Protein AF-A0A8H2WGS1-F1 (afdb_monomer_lite)

InterPro domains:
  IPR029055 Nucleophile aminohydrolases, N-terminal [G3DSA:3.60.20.10] (1-99)
  IPR052373 Gamma-glutamyl amide hydrolase [PTHR43187] (1-99)

pLDDT: mean 92.05, std 5.8, range [75.25, 98.0]

Sequence (99 aa):
MCRLLIYKGTDAIELSHLLTRPCHSIINQAFDSRLRLDRRRPINGDGFGVGWYDEHELENPEEPSSTQGEPCIFNSVTPAWNNANLTRLAVKIKSPLVL

Organism: NCBI:txid456999

Foldseek 3Di:
DADDDKAAAPWWDQLCVAAPPDPCHSLVQQQQVPPDPDPPDSHNFQKDKKWAAAPVLVVCVPPDDPQRPPTDMDMDRGRPNPDPVCVVRSRVDIHNIMD

Radius of gyration: 14.87 Å; chains: 1; bounding box: 28×20×51 Å

Structure (mmCIF, N/CA/C/O backbone):
data_AF-A0A8H2WGS1-F1
#
_entry.id   AF-A0A8H2WGS1-F1
#
loop_
_atom_site.group_PDB
_atom_site.id
_atom_site.type_symbol
_atom_site.label_atom_id
_atom_site.label_alt_id
_atom_site.label_comp_id
_atom_site.label_asym_id
_atom_site.label_entity_id
_atom_site.label_seq_id
_atom_site.pdbx_PDB_ins_code
_atom_site.Cartn_x
_atom_site.Cartn_y
_atom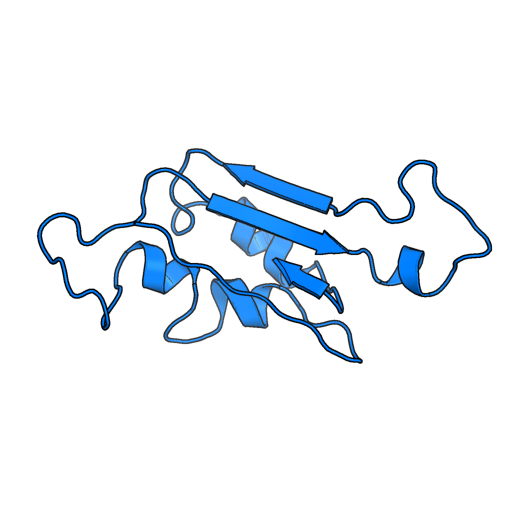_site.Cartn_z
_atom_site.occupancy
_atom_site.B_iso_or_equiv
_atom_site.auth_seq_id
_atom_site.auth_comp_id
_atom_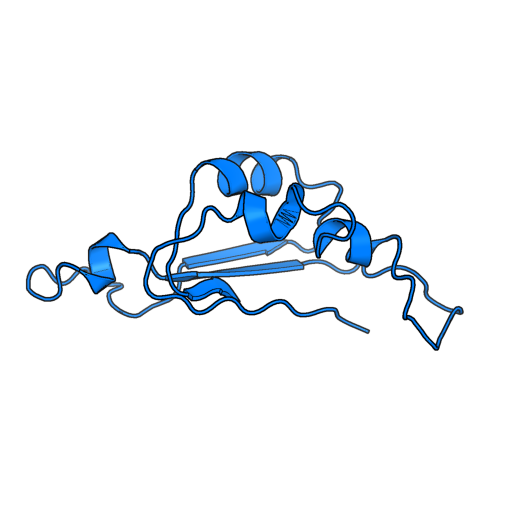site.auth_asym_id
_atom_site.auth_atom_id
_atom_site.pdbx_PDB_model_num
ATOM 1 N N . MET A 1 1 ? 1.766 9.970 -14.274 1.00 75.25 1 MET A N 1
ATOM 2 C CA . MET A 1 1 ? 0.373 9.633 -13.897 1.00 75.25 1 MET A CA 1
ATOM 3 C C . MET A 1 1 ? 0.462 8.705 -12.711 1.00 75.25 1 MET A C 1
ATOM 5 O O . MET A 1 1 ? 1.320 7.844 -12.749 1.00 75.25 1 MET A O 1
ATOM 9 N N . CYS A 1 2 ? -0.363 8.887 -11.686 1.00 85.19 2 CYS A N 1
ATOM 10 C CA . CYS A 1 2 ? -0.383 8.010 -10.514 1.00 85.19 2 CYS A CA 1
ATOM 11 C C . CYS A 1 2 ? -1.643 7.139 -10.536 1.00 85.19 2 CYS A C 1
ATOM 13 O O . CYS A 1 2 ? -2.581 7.403 -11.293 1.00 85.19 2 CYS A O 1
ATOM 15 N N . ARG A 1 3 ? -1.660 6.093 -9.713 1.00 91.44 3 ARG A N 1
ATOM 16 C CA . ARG A 1 3 ? -2.862 5.319 -9.394 1.00 91.44 3 ARG A CA 1
ATOM 17 C C . ARG A 1 3 ? -3.052 5.379 -7.887 1.00 91.44 3 ARG A C 1
ATOM 19 O O . ARG A 1 3 ? -2.066 5.375 -7.160 1.00 91.44 3 ARG A O 1
ATOM 26 N N . LEU A 1 4 ? -4.301 5.482 -7.460 1.00 93.94 4 LEU A N 1
ATOM 27 C CA . LEU A 1 4 ? -4.675 5.650 -6.062 1.00 93.94 4 LEU A CA 1
ATOM 28 C C . LEU A 1 4 ? -5.648 4.539 -5.687 1.00 93.94 4 LEU A C 1
ATOM 30 O O . LEU A 1 4 ? -6.464 4.125 -6.515 1.00 93.94 4 LEU A O 1
ATOM 34 N N . LEU A 1 5 ? -5.551 4.076 -4.448 1.00 96.25 5 LEU A N 1
ATOM 35 C CA . LEU A 1 5 ? -6.470 3.130 -3.840 1.00 96.25 5 LEU A CA 1
ATOM 36 C C . LEU A 1 5 ? -6.803 3.667 -2.454 1.00 96.25 5 LEU A C 1
ATOM 38 O O . LEU A 1 5 ? -5.905 4.036 -1.716 1.00 96.25 5 LEU A O 1
ATOM 42 N N . ILE A 1 6 ? -8.088 3.705 -2.119 1.00 97.31 6 ILE A N 1
ATOM 43 C CA . ILE A 1 6 ? -8.553 4.079 -0.786 1.00 97.31 6 ILE A CA 1
ATOM 44 C C . ILE A 1 6 ? -9.450 2.956 -0.297 1.00 97.31 6 ILE A C 1
ATOM 46 O O . ILE A 1 6 ? -10.340 2.511 -1.026 1.00 97.31 6 ILE A O 1
ATOM 50 N N . TYR A 1 7 ? -9.228 2.519 0.935 1.00 97.69 7 TYR A N 1
ATOM 51 C CA . TYR A 1 7 ? -10.132 1.628 1.643 1.00 97.69 7 TYR A CA 1
ATOM 52 C C . TYR A 1 7 ? -10.619 2.308 2.914 1.00 97.69 7 TYR A C 1
ATOM 54 O O . TYR A 1 7 ? -9.820 2.844 3.675 1.00 97.69 7 TYR A O 1
ATOM 62 N N . LYS A 1 8 ? -11.929 2.251 3.141 1.00 96.38 8 LYS A N 1
ATOM 63 C CA . LYS A 1 8 ? -12.571 2.604 4.403 1.00 96.38 8 LYS A CA 1
ATOM 64 C C . LYS A 1 8 ? -13.629 1.548 4.688 1.00 96.38 8 LYS A C 1
ATOM 66 O O . LYS A 1 8 ? -14.564 1.408 3.900 1.00 96.38 8 LYS A O 1
ATOM 71 N N . GLY A 1 9 ? -13.480 0.826 5.787 1.00 94.75 9 GLY A N 1
ATOM 72 C CA . GLY A 1 9 ? -14.406 -0.221 6.205 1.00 94.75 9 GLY A CA 1
ATOM 73 C C . GLY A 1 9 ? -14.714 -0.154 7.693 1.00 94.75 9 GLY A C 1
ATOM 74 O O . GLY A 1 9 ? -14.080 0.594 8.433 1.00 94.75 9 GLY A O 1
ATOM 75 N N . THR A 1 10 ? -15.720 -0.920 8.106 1.00 91.62 10 THR A N 1
ATOM 76 C CA . THR A 1 10 ? -16.026 -1.148 9.525 1.00 91.62 10 THR A CA 1
ATOM 77 C C . THR A 1 10 ? -15.006 -2.080 10.161 1.00 91.62 10 THR A C 1
ATOM 79 O O . THR A 1 10 ? -14.576 -1.820 11.275 1.00 91.62 10 THR A O 1
ATOM 82 N N . ASP A 1 11 ? -14.587 -3.111 9.424 1.00 93.44 11 ASP A N 1
ATOM 83 C CA . ASP A 1 11 ? -13.591 -4.082 9.868 1.00 93.44 11 ASP A CA 1
ATOM 84 C C . ASP A 1 11 ? -12.232 -3.795 9.222 1.00 93.44 11 ASP A C 1
ATOM 86 O O . ASP A 1 11 ? -12.146 -3.374 8.053 1.00 93.44 11 ASP A O 1
ATOM 90 N N . ALA A 1 12 ? -11.155 -4.072 9.956 1.00 95.50 12 ALA A N 1
ATOM 91 C CA . ALA A 1 12 ? -9.817 -3.943 9.415 1.00 95.50 12 ALA A CA 1
ATOM 92 C C . ALA A 1 12 ? -9.545 -4.972 8.313 1.00 95.50 12 ALA A C 1
ATOM 94 O O . ALA A 1 12 ? -9.743 -6.182 8.464 1.00 95.50 12 ALA A O 1
ATOM 95 N N . ILE A 1 13 ? -9.025 -4.482 7.187 1.00 96.81 13 ILE A N 1
ATOM 96 C CA . ILE A 1 13 ? -8.616 -5.319 6.064 1.00 96.81 13 ILE A CA 1
ATOM 97 C C . ILE A 1 13 ? -7.107 -5.524 6.078 1.00 96.81 13 ILE A C 1
ATOM 99 O O . ILE A 1 13 ? -6.341 -4.597 6.331 1.00 96.81 13 ILE A O 1
ATOM 103 N N . GLU A 1 14 ? -6.665 -6.741 5.765 1.00 97.62 14 GLU A N 1
ATOM 104 C CA . GLU A 1 14 ? -5.249 -7.015 5.526 1.00 97.62 14 GLU A CA 1
ATOM 105 C C . GLU A 1 14 ? -4.780 -6.276 4.265 1.00 97.62 14 GLU A C 1
ATOM 107 O O . GLU A 1 14 ? -5.392 -6.409 3.201 1.00 97.62 14 GLU A O 1
ATOM 112 N N . LEU A 1 15 ? -3.665 -5.542 4.346 1.00 97.88 15 LEU A N 1
ATOM 113 C CA . LEU A 1 15 ? -3.157 -4.757 3.214 1.00 97.88 15 LEU A CA 1
ATOM 114 C C . LEU A 1 15 ? -2.928 -5.612 1.959 1.00 97.88 15 LEU A C 1
ATOM 116 O O . LEU A 1 15 ? -3.095 -5.127 0.843 1.00 97.88 15 LEU A O 1
ATOM 120 N N . SER A 1 16 ? -2.601 -6.897 2.098 1.00 98.00 16 SER A N 1
ATOM 121 C CA . SER A 1 16 ? -2.414 -7.800 0.959 1.00 98.00 16 SER A CA 1
ATOM 122 C C . SER A 1 16 ? -3.676 -7.940 0.098 1.00 98.00 16 SER A C 1
ATOM 124 O O . SER A 1 16 ? -3.563 -8.082 -1.120 1.00 98.00 16 SER A O 1
ATOM 126 N N . HIS A 1 17 ? -4.872 -7.831 0.689 1.00 97.75 17 HIS A N 1
ATOM 127 C CA . HIS A 1 17 ? -6.150 -7.869 -0.031 1.00 97.75 17 HIS A CA 1
ATOM 128 C C . HIS A 1 17 ? -6.361 -6.646 -0.924 1.00 97.75 17 HIS A C 1
ATOM 130 O O . HIS A 1 17 ? -7.155 -6.709 -1.857 1.00 97.75 17 HIS A O 1
ATOM 136 N N . LEU A 1 18 ? -5.641 -5.557 -0.669 1.00 97.06 18 LEU A N 1
ATOM 137 C CA . LEU A 1 18 ? -5.688 -4.331 -1.460 1.00 97.06 18 LEU A CA 1
ATOM 138 C C . LEU A 1 18 ? -4.494 -4.243 -2.420 1.00 97.06 18 LEU A C 1
ATOM 140 O O . LEU A 1 18 ? -4.638 -3.897 -3.595 1.00 97.06 18 LEU A O 1
ATOM 144 N N . LEU A 1 19 ? -3.301 -4.573 -1.919 1.00 96.81 19 LEU A N 1
ATOM 145 C CA . LEU A 1 19 ? -2.038 -4.254 -2.573 1.00 96.81 19 LEU A CA 1
ATOM 146 C C . LEU A 1 19 ? -1.520 -5.354 -3.499 1.00 96.81 19 LEU A C 1
ATOM 148 O O . LEU A 1 19 ? -1.004 -5.036 -4.567 1.00 96.81 19 LEU A O 1
ATOM 152 N N . THR A 1 20 ? -1.627 -6.630 -3.113 1.00 95.69 20 THR A N 1
ATOM 153 C CA . THR A 1 20 ? -0.901 -7.728 -3.781 1.00 95.69 20 THR A CA 1
ATOM 154 C C . THR A 1 20 ? -1.808 -8.827 -4.328 1.00 95.69 20 THR A C 1
ATOM 156 O O . THR A 1 20 ? -1.588 -9.270 -5.451 1.00 95.69 20 THR A O 1
ATOM 159 N N . ARG A 1 21 ? -2.826 -9.268 -3.576 1.00 97.00 21 ARG A N 1
ATOM 160 C CA . ARG A 1 21 ? -3.674 -10.423 -3.931 1.00 97.00 21 ARG A CA 1
ATOM 161 C C . ARG A 1 21 ? -4.630 -10.191 -5.107 1.00 97.00 21 ARG A C 1
ATOM 163 O O . ARG A 1 21 ? -4.816 -11.140 -5.869 1.00 97.00 21 ARG A O 1
ATOM 170 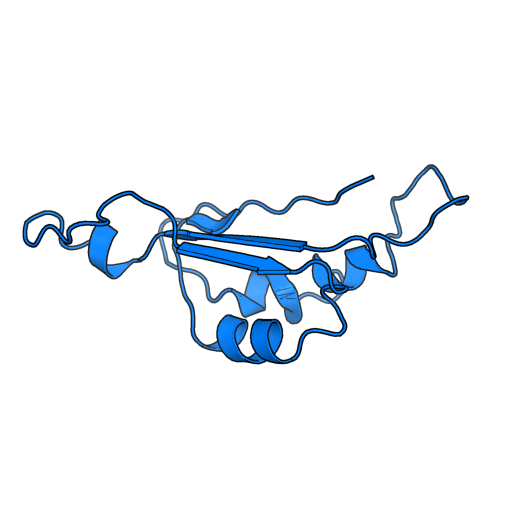N N . PRO A 1 22 ? -5.260 -9.012 -5.291 1.00 96.69 22 PRO A N 1
ATOM 171 C CA . PRO A 1 22 ? -6.171 -8.828 -6.416 1.00 96.69 22 PRO A CA 1
ATOM 172 C C . PRO A 1 22 ? -5.467 -9.053 -7.757 1.00 96.69 22 PRO A C 1
ATOM 174 O O . PRO A 1 22 ? -4.364 -8.560 -7.985 1.00 96.69 22 PRO A O 1
ATOM 177 N N . CYS A 1 23 ? -6.131 -9.734 -8.693 1.00 93.06 23 CYS A N 1
ATOM 178 C CA . CYS A 1 23 ? -5.588 -9.971 -10.037 1.00 93.06 23 CYS A CA 1
ATOM 179 C C . CYS A 1 23 ? -5.210 -8.661 -10.760 1.00 93.06 23 CYS A C 1
ATOM 181 O O . CYS A 1 23 ? -4.234 -8.610 -11.511 1.00 93.06 23 CYS A O 1
ATOM 183 N N . HIS A 1 24 ? -5.939 -7.580 -10.475 1.00 92.88 24 HIS A N 1
ATOM 184 C CA . HIS A 1 24 ? -5.668 -6.217 -10.936 1.00 92.88 24 HIS A CA 1
ATOM 185 C C . HIS A 1 24 ? -5.323 -5.288 -9.770 1.00 92.88 24 HIS A C 1
ATOM 187 O O . HIS A 1 24 ? -5.835 -4.173 -9.691 1.00 92.88 24 HIS A O 1
ATOM 193 N N . SER A 1 25 ? -4.484 -5.760 -8.845 1.00 95.25 25 SER A N 1
ATOM 194 C CA . SER A 1 25 ? -4.034 -4.986 -7.686 1.00 95.25 25 SER A CA 1
ATOM 195 C C . SER A 1 25 ? -3.387 -3.659 -8.075 1.00 95.25 25 SER A C 1
ATOM 197 O O . SER A 1 25 ? -2.936 -3.475 -9.208 1.00 95.25 25 SER A O 1
ATOM 199 N N . ILE A 1 26 ? -3.301 -2.727 -7.124 1.00 94.75 26 ILE A N 1
ATOM 200 C CA . ILE A 1 26 ? -2.643 -1.436 -7.360 1.00 94.75 26 ILE A CA 1
ATOM 201 C C . ILE A 1 26 ? -1.165 -1.610 -7.753 1.00 94.75 26 ILE A C 1
ATOM 203 O O . ILE A 1 26 ? -0.665 -0.866 -8.597 1.00 94.75 26 ILE A O 1
ATOM 207 N N . ILE A 1 27 ? -0.496 -2.648 -7.231 1.00 94.25 27 ILE A N 1
ATOM 208 C CA . ILE A 1 27 ? 0.868 -3.020 -7.625 1.00 94.25 27 ILE A CA 1
ATOM 209 C C . ILE A 1 27 ? 0.901 -3.491 -9.082 1.00 94.25 27 ILE A C 1
ATOM 211 O O . ILE A 1 27 ? 1.754 -3.038 -9.844 1.00 94.25 27 ILE A O 1
ATOM 215 N N . ASN A 1 28 ? -0.046 -4.331 -9.510 1.00 93.25 28 ASN A N 1
ATOM 216 C CA . ASN A 1 28 ? -0.122 -4.756 -10.910 1.00 93.25 28 ASN A CA 1
ATOM 217 C C . ASN A 1 28 ? -0.426 -3.578 -11.837 1.00 93.25 28 ASN A C 1
ATOM 219 O O . ASN A 1 28 ? 0.207 -3.416 -12.875 1.00 93.25 28 ASN A O 1
ATOM 223 N N . GLN A 1 29 ? -1.322 -2.684 -11.422 1.00 93.25 29 GLN A N 1
ATOM 224 C CA . GLN A 1 29 ? -1.629 -1.457 -12.154 1.00 93.25 29 GLN A CA 1
ATOM 225 C C . GLN A 1 29 ? -0.447 -0.479 -12.227 1.00 93.25 29 GLN A C 1
ATOM 227 O O . GLN A 1 29 ? -0.480 0.448 -13.043 1.00 93.25 29 GLN A O 1
ATOM 232 N N . ALA A 1 30 ? 0.593 -0.651 -11.404 1.00 91.44 30 ALA A N 1
ATOM 233 C CA . ALA A 1 30 ? 1.805 0.142 -11.513 1.00 91.44 30 ALA A CA 1
ATOM 234 C C . ALA A 1 30 ? 2.604 -0.200 -12.782 1.00 91.44 30 ALA A C 1
ATOM 236 O O . ALA A 1 30 ? 3.214 0.702 -13.343 1.00 91.44 30 ALA A O 1
ATOM 237 N N . PHE A 1 31 ? 2.546 -1.431 -13.302 1.00 88.69 31 PHE A N 1
ATOM 238 C CA . PHE A 1 31 ? 3.224 -1.798 -14.556 1.00 88.69 31 PHE A CA 1
ATOM 239 C C . PHE A 1 31 ? 2.265 -2.145 -15.714 1.00 88.69 31 PHE A C 1
ATOM 241 O O . PHE A 1 31 ? 2.563 -1.797 -16.854 1.00 88.69 31 PHE A O 1
ATOM 248 N N . ASP A 1 32 ? 1.109 -2.763 -15.443 1.00 89.62 32 ASP A N 1
ATOM 249 C CA . ASP A 1 32 ? 0.080 -3.150 -16.425 1.00 89.62 32 ASP A CA 1
ATOM 250 C C . ASP A 1 32 ? -1.272 -2.493 -16.100 1.00 89.62 32 ASP A C 1
ATOM 252 O O . ASP A 1 32 ? -2.175 -3.070 -15.490 1.00 89.62 32 ASP A O 1
ATOM 256 N N . SER A 1 33 ? -1.422 -1.230 -16.502 1.00 90.69 33 SER A N 1
ATOM 257 C CA . SER A 1 33 ? -2.663 -0.483 -16.301 1.00 90.69 33 SER A CA 1
ATOM 258 C C . SER A 1 33 ? -3.545 -0.490 -17.551 1.00 90.69 33 SER A C 1
ATOM 260 O O . SER A 1 33 ? -3.378 0.336 -18.450 1.00 90.69 33 SER A O 1
ATOM 262 N N . ARG A 1 34 ? -4.537 -1.384 -17.576 1.00 89.19 34 ARG A N 1
ATOM 263 C CA . ARG A 1 34 ? -5.395 -1.644 -18.750 1.00 89.19 34 ARG A CA 1
ATOM 264 C C . ARG A 1 34 ? -6.325 -0.495 -19.145 1.00 89.19 34 ARG A C 1
ATOM 266 O O . ARG A 1 34 ? -6.690 -0.379 -20.306 1.00 89.19 34 ARG A O 1
ATOM 273 N N . LEU A 1 35 ? -6.680 0.371 -18.195 1.00 89.00 35 LEU A N 1
ATOM 274 C CA . LEU A 1 35 ? -7.539 1.543 -18.418 1.00 89.00 35 LEU A CA 1
ATOM 275 C C . LEU A 1 35 ? -6.729 2.841 -18.596 1.00 89.00 35 LEU A C 1
ATOM 277 O O . LEU A 1 35 ? -7.206 3.934 -18.290 1.00 89.00 35 LEU A O 1
ATOM 281 N N . ARG A 1 36 ? -5.453 2.757 -18.993 1.00 87.31 36 ARG A N 1
ATOM 282 C CA . ARG A 1 36 ? -4.631 3.945 -19.265 1.00 87.31 36 ARG A CA 1
ATOM 283 C C . ARG A 1 36 ? -4.909 4.460 -20.681 1.00 87.31 36 ARG A C 1
ATOM 285 O O . ARG A 1 36 ? -4.665 3.750 -21.648 1.00 87.31 36 ARG A O 1
ATOM 292 N N . LEU A 1 37 ? -5.356 5.715 -20.789 1.00 87.25 37 LEU A N 1
ATOM 293 C CA . LEU A 1 37 ? -5.578 6.380 -22.081 1.00 87.25 37 LEU A CA 1
ATOM 294 C C . LEU A 1 37 ? -4.257 6.736 -22.785 1.00 87.25 37 LEU A C 1
ATOM 296 O O . LEU A 1 37 ? -4.104 6.502 -23.980 1.00 87.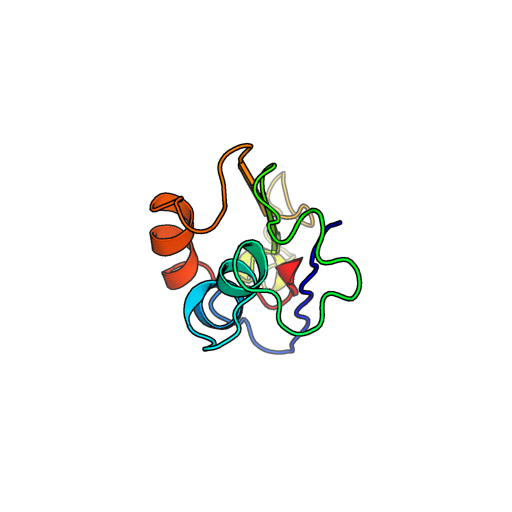25 37 LEU A O 1
ATOM 300 N N . ASP A 1 38 ? -3.279 7.267 -22.041 1.00 83.81 38 ASP A N 1
ATOM 301 C CA . ASP A 1 38 ? -1.962 7.615 -22.587 1.00 83.81 38 ASP A CA 1
ATOM 302 C C . ASP A 1 38 ? -1.002 6.418 -22.557 1.00 83.81 38 ASP A C 1
ATOM 304 O O . ASP A 1 38 ? -0.508 6.026 -21.500 1.00 83.81 38 ASP A O 1
ATOM 308 N N . ARG A 1 39 ? -0.688 5.853 -23.724 1.00 81.81 39 ARG A N 1
ATOM 309 C CA . ARG A 1 39 ? 0.196 4.682 -23.845 1.00 81.81 39 ARG A CA 1
ATOM 310 C C . ARG A 1 39 ? 1.688 5.027 -23.932 1.00 81.81 39 ARG A C 1
ATOM 312 O O . ARG A 1 39 ? 2.505 4.113 -23.935 1.00 81.81 39 ARG A O 1
ATOM 319 N N . ARG A 1 40 ? 2.071 6.312 -23.972 1.00 83.38 40 ARG A N 1
ATOM 320 C CA . ARG A 1 40 ? 3.477 6.744 -24.144 1.00 83.38 40 ARG A CA 1
ATOM 321 C C . ARG A 1 40 ? 4.354 6.447 -22.929 1.00 83.38 40 ARG A C 1
ATOM 323 O O . ARG A 1 40 ? 5.553 6.242 -23.072 1.00 83.38 40 ARG A O 1
ATOM 330 N N . ARG A 1 41 ? 3.764 6.431 -21.732 1.00 76.00 41 ARG A N 1
ATOM 331 C CA . ARG A 1 41 ? 4.421 6.047 -20.474 1.00 76.00 41 ARG A CA 1
ATOM 332 C C . ARG A 1 41 ? 3.528 5.038 -19.761 1.00 76.00 41 ARG A C 1
ATOM 334 O O . ARG A 1 41 ? 2.672 5.455 -18.983 1.0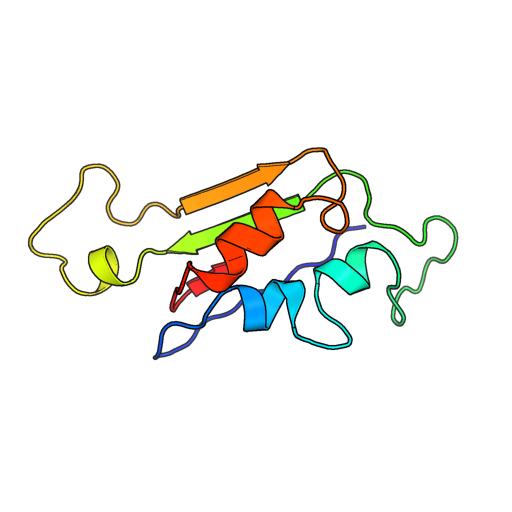0 76.00 41 ARG A O 1
ATOM 341 N N . PRO A 1 42 ? 3.643 3.735 -20.061 1.00 81.00 42 PRO A N 1
ATOM 342 C CA . PRO A 1 42 ? 2.684 2.745 -19.572 1.00 81.00 42 PRO A CA 1
ATOM 343 C C . PRO A 1 42 ? 2.841 2.423 -18.076 1.00 81.00 42 PRO A C 1
ATOM 345 O O . PRO A 1 42 ? 1.908 1.906 -17.463 1.00 81.00 42 PRO A O 1
ATOM 348 N N . ILE A 1 43 ? 3.972 2.803 -17.477 1.00 89.44 43 ILE A N 1
ATOM 349 C CA . ILE A 1 43 ? 4.412 2.365 -16.149 1.00 89.44 43 ILE A CA 1
ATOM 350 C C . ILE A 1 43 ? 4.382 3.532 -15.140 1.00 89.44 43 ILE A C 1
ATOM 352 O O . ILE A 1 43 ? 4.615 4.686 -15.500 1.00 89.44 43 ILE A O 1
ATOM 356 N N . ASN A 1 44 ? 4.082 3.217 -13.880 1.00 89.62 44 ASN A N 1
ATOM 357 C CA . ASN A 1 44 ? 4.198 4.051 -12.679 1.00 89.62 44 ASN A CA 1
ATOM 358 C C . ASN A 1 44 ? 5.379 3.527 -11.845 1.00 89.62 44 ASN A C 1
ATOM 360 O O . ASN A 1 44 ? 5.190 2.825 -10.855 1.00 89.62 44 ASN A O 1
ATOM 364 N N . GLY A 1 45 ? 6.599 3.780 -12.319 1.00 91.88 45 GLY A N 1
ATOM 365 C CA . GLY A 1 45 ? 7.829 3.230 -11.735 1.00 91.88 45 GLY A CA 1
ATOM 366 C C . GLY A 1 45 ? 8.573 4.191 -10.816 1.00 91.88 45 GLY A C 1
ATOM 367 O O . GLY A 1 45 ? 9.591 3.808 -10.256 1.00 91.88 45 GLY A O 1
ATOM 368 N N . ASP A 1 46 ? 8.067 5.414 -10.661 1.00 93.88 46 ASP A N 1
ATOM 369 C CA . ASP A 1 46 ? 8.760 6.520 -9.987 1.00 93.88 46 ASP A CA 1
ATOM 370 C C . ASP A 1 46 ? 8.624 6.479 -8.449 1.00 93.88 46 ASP A C 1
ATOM 372 O O . ASP A 1 46 ? 8.991 7.428 -7.761 1.00 93.88 46 ASP A O 1
ATOM 376 N N . GLY A 1 47 ? 8.069 5.389 -7.912 1.00 94.94 47 GLY A N 1
ATOM 377 C CA . GLY A 1 47 ? 7.876 5.161 -6.484 1.00 94.94 47 GLY A CA 1
ATOM 378 C C . GLY A 1 47 ? 6.445 4.785 -6.107 1.00 94.94 47 GLY A C 1
ATOM 379 O O . GLY A 1 47 ? 5.556 4.665 -6.954 1.00 94.94 47 GLY A O 1
ATOM 380 N N . PHE A 1 48 ? 6.232 4.582 -4.810 1.00 96.25 48 PHE A N 1
ATOM 381 C CA . PHE A 1 48 ? 4.923 4.335 -4.210 1.00 96.25 48 PHE A CA 1
ATOM 382 C C . PHE A 1 48 ? 4.876 4.825 -2.760 1.00 96.25 48 PHE A C 1
ATOM 384 O O . PHE A 1 48 ? 5.911 5.045 -2.126 1.00 96.25 48 PHE A O 1
ATOM 391 N N . GLY A 1 49 ? 3.662 4.935 -2.231 1.00 96.94 49 GLY A N 1
ATOM 392 C CA . GLY A 1 49 ? 3.388 5.117 -0.812 1.00 96.94 49 GLY A CA 1
ATOM 393 C C . GLY A 1 49 ? 2.141 4.333 -0.420 1.00 96.94 49 GLY A C 1
ATOM 394 O O . GLY A 1 49 ? 1.273 4.111 -1.262 1.00 96.94 49 GLY A O 1
ATOM 395 N N . VAL A 1 50 ? 2.092 3.897 0.833 1.00 97.81 50 VAL A N 1
ATOM 396 C CA . VAL A 1 50 ? 0.894 3.384 1.498 1.00 97.81 50 VAL A CA 1
ATOM 397 C C . VAL A 1 50 ? 0.820 3.995 2.893 1.00 97.81 50 VAL A C 1
ATOM 399 O O . VAL A 1 50 ? 1.814 3.998 3.625 1.00 97.81 50 VAL A O 1
ATOM 402 N N . GLY A 1 51 ? -0.343 4.535 3.228 1.00 97.56 51 GLY A N 1
ATOM 403 C CA . GLY A 1 51 ? -0.709 5.024 4.545 1.00 97.56 51 GLY A CA 1
ATOM 404 C C . GLY A 1 51 ? -1.790 4.137 5.155 1.00 97.56 51 GLY A C 1
ATOM 405 O O . GLY A 1 51 ? -2.709 3.711 4.459 1.00 97.56 51 GLY A O 1
ATOM 406 N N . TRP A 1 52 ? -1.705 3.846 6.447 1.00 97.19 52 TRP A N 1
ATOM 407 C CA . TRP A 1 52 ? -2.759 3.127 7.162 1.00 97.19 52 TRP A CA 1
ATOM 408 C C . TRP A 1 52 ? -2.864 3.608 8.605 1.00 97.19 52 TRP A C 1
ATOM 410 O O . TRP A 1 52 ? -1.895 4.107 9.171 1.00 97.19 52 TRP A O 1
ATOM 420 N N . TYR A 1 53 ? -4.041 3.447 9.197 1.00 94.50 53 TYR A N 1
ATOM 421 C CA . TYR A 1 53 ? -4.271 3.752 10.609 1.00 94.50 53 TYR A CA 1
ATOM 422 C C . TYR A 1 53 ? -4.231 2.469 11.433 1.00 94.50 53 TYR A C 1
ATOM 424 O O . TYR A 1 53 ? -4.770 1.448 10.999 1.00 94.50 53 TYR A O 1
ATOM 432 N N . ASP A 1 54 ? -3.584 2.508 12.593 1.00 89.00 54 ASP A N 1
ATOM 433 C CA . ASP A 1 54 ? -3.539 1.357 13.491 1.00 89.00 54 ASP A CA 1
ATOM 434 C C . ASP A 1 54 ? -4.936 1.096 14.076 1.00 89.00 54 ASP A C 1
ATOM 436 O O . ASP A 1 54 ? -5.572 1.992 14.627 1.00 89.00 54 ASP A O 1
ATOM 440 N N 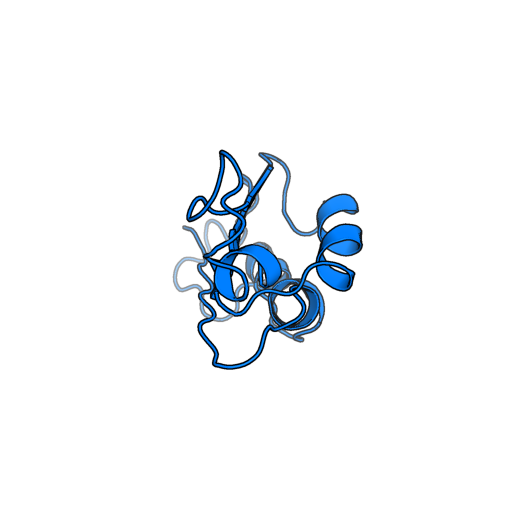. GLU A 1 55 ? -5.423 -0.135 13.925 1.00 87.31 55 GLU A N 1
ATOM 441 C CA . GLU A 1 55 ? -6.697 -0.581 14.495 1.00 87.31 55 GLU A CA 1
ATOM 442 C C . GLU A 1 55 ? -6.689 -0.443 16.024 1.00 87.31 55 GLU A C 1
ATOM 444 O O . GLU A 1 55 ? -7.651 0.057 16.601 1.00 87.31 55 GLU A O 1
ATOM 449 N N . HIS A 1 56 ? -5.573 -0.773 16.678 1.00 85.38 56 HIS A N 1
ATOM 450 C CA . HIS A 1 56 ? -5.472 -0.737 18.133 1.00 85.38 56 HIS A CA 1
ATOM 451 C C . HIS A 1 56 ? -5.576 0.689 18.692 1.00 85.38 56 HIS A C 1
ATOM 453 O O . HIS A 1 56 ? -6.218 0.897 19.721 1.00 85.38 56 HIS A O 1
ATOM 459 N N . GLU A 1 57 ? -4.973 1.676 18.022 1.00 84.69 57 GLU A N 1
ATOM 460 C CA . GLU A 1 57 ? -5.056 3.088 18.431 1.00 84.69 57 GLU A CA 1
ATOM 461 C C . GLU A 1 57 ? -6.452 3.687 18.202 1.00 84.69 57 GLU A C 1
ATOM 463 O O . GLU A 1 57 ? -6.856 4.610 18.913 1.00 84.69 57 GLU A O 1
ATOM 468 N N . LEU A 1 58 ? -7.194 3.168 17.218 1.00 81.88 58 LEU A N 1
ATOM 469 C CA . LEU A 1 58 ? -8.578 3.564 16.956 1.00 81.88 58 LEU A CA 1
ATOM 470 C C . LEU A 1 58 ? -9.553 2.953 17.972 1.00 81.88 58 LEU A C 1
ATOM 472 O O . LEU A 1 58 ? -10.535 3.601 18.332 1.00 81.88 58 LEU A O 1
ATOM 476 N N . GLU A 1 59 ? -9.290 1.729 18.432 1.00 84.12 59 GLU A N 1
ATOM 477 C CA . GLU A 1 59 ? -10.140 1.006 19.386 1.00 84.12 59 GLU A CA 1
ATOM 478 C C . GLU A 1 59 ? -9.885 1.379 20.852 1.00 84.12 59 GLU A C 1
ATOM 480 O O . GLU A 1 59 ? -10.807 1.297 21.663 1.00 84.12 59 GLU A O 1
ATOM 485 N N . ASN A 1 60 ? -8.671 1.826 21.198 1.00 84.69 60 ASN A N 1
ATOM 486 C CA . ASN A 1 60 ? -8.272 2.135 22.577 1.00 84.69 60 ASN A CA 1
ATOM 487 C C . ASN A 1 60 ? -7.925 3.622 22.754 1.00 84.69 60 ASN A C 1
ATOM 489 O O . ASN A 1 60 ? -6.771 3.964 23.019 1.00 84.69 60 ASN A O 1
ATOM 493 N N . PRO A 1 61 ? -8.905 4.537 22.644 1.00 80.31 61 PRO A N 1
ATOM 494 C CA . PRO A 1 61 ? -8.635 5.968 22.705 1.00 80.31 61 PRO A CA 1
ATOM 495 C C . PRO A 1 61 ? -8.139 6.453 24.075 1.00 80.31 61 PRO A C 1
ATOM 497 O O . PRO A 1 61 ? -7.631 7.567 24.178 1.00 80.31 61 PRO A O 1
ATOM 500 N N . GLU A 1 62 ? -8.298 5.634 25.113 1.00 83.75 62 GLU A N 1
ATOM 501 C CA . GLU A 1 62 ? -7.997 5.971 26.508 1.00 83.75 62 GLU A CA 1
ATOM 502 C C . GLU A 1 62 ? -6.544 5.659 26.905 1.00 83.75 62 GLU A C 1
ATOM 504 O O . GLU A 1 62 ? -6.078 6.138 27.939 1.00 83.75 62 GLU A O 1
ATOM 509 N N . GLU A 1 63 ? -5.805 4.935 26.055 1.00 81.88 63 GLU A N 1
ATOM 510 C CA . GLU A 1 63 ? -4.353 4.742 26.158 1.00 81.88 63 GLU A CA 1
ATOM 511 C C . GLU A 1 63 ? -3.634 5.482 25.016 1.00 81.88 63 GLU A C 1
ATOM 513 O O . GLU A 1 63 ? -3.169 4.864 24.054 1.00 81.88 63 GLU A O 1
ATOM 518 N N . PRO A 1 64 ? -3.558 6.823 25.082 1.00 77.06 64 PRO A N 1
ATOM 519 C CA . PRO A 1 64 ? -2.995 7.621 24.007 1.00 77.06 64 PRO A CA 1
ATOM 520 C C . PRO A 1 64 ? -1.502 7.336 23.842 1.00 77.06 64 PRO A C 1
ATOM 522 O O . PRO A 1 64 ? -0.692 7.577 24.743 1.00 77.06 64 PRO A O 1
ATOM 525 N N . SER A 1 65 ? -1.123 6.870 22.653 1.00 82.12 65 SER A N 1
ATOM 526 C CA . SER A 1 65 ? 0.265 6.922 22.207 1.00 82.12 65 SER A CA 1
ATOM 527 C C . SER A 1 65 ? 0.624 8.366 21.832 1.00 82.12 65 SER A C 1
ATOM 529 O O . SER A 1 65 ? -0.239 9.188 21.516 1.00 82.12 65 SER A O 1
ATOM 531 N N . SER A 1 66 ? 1.917 8.696 21.811 1.00 85.56 66 SER A N 1
ATOM 532 C CA . SER A 1 66 ? 2.373 10.004 21.317 1.00 85.56 66 SER A CA 1
ATOM 533 C C . SER A 1 66 ? 2.071 10.239 19.830 1.00 85.56 66 SER A C 1
ATOM 535 O O . SER A 1 66 ? 2.270 11.351 19.354 1.00 85.56 66 SER A O 1
ATOM 537 N N . THR A 1 67 ? 1.645 9.202 19.103 1.00 83.69 67 THR A N 1
ATOM 538 C CA . THR A 1 67 ? 1.362 9.201 17.660 1.00 83.69 67 THR A CA 1
ATOM 539 C C . THR A 1 67 ? -0.119 8.981 17.350 1.00 83.69 67 THR A C 1
ATOM 541 O O . THR A 1 67 ? -0.476 8.775 16.193 1.00 83.69 67 THR A O 1
ATOM 544 N N . GLN A 1 68 ? -0.996 9.024 18.357 1.00 84.81 68 GLN A N 1
ATOM 545 C CA . GLN A 1 68 ? -2.406 8.704 18.178 1.00 84.81 68 GLN A CA 1
ATOM 546 C C . GLN A 1 68 ? -3.069 9.607 17.127 1.00 84.81 68 GLN A C 1
ATOM 548 O O . GLN A 1 68 ? -3.031 10.836 17.207 1.00 84.81 68 GLN A O 1
ATOM 553 N N . GLY A 1 69 ? -3.728 8.980 16.153 1.00 84.31 69 GLY A N 1
ATOM 554 C CA . GLY A 1 69 ? -4.400 9.676 15.052 1.00 84.31 69 GLY A CA 1
ATOM 555 C C . GLY A 1 69 ? -3.477 10.053 13.890 1.00 84.31 69 GLY A C 1
ATOM 556 O O . GLY A 1 69 ? -3.964 10.558 12.874 1.00 84.31 69 GLY A O 1
ATOM 557 N N . GLU A 1 70 ? -2.176 9.775 13.987 1.00 90.94 70 GLU A N 1
ATOM 558 C CA . GLU A 1 70 ? -1.248 9.867 12.863 1.00 90.94 70 GLU A CA 1
ATOM 559 C C . GLU A 1 70 ? -1.256 8.555 12.057 1.00 90.94 70 GLU A C 1
ATOM 561 O O . GLU A 1 70 ? -1.286 7.464 12.627 1.00 90.94 70 GLU A O 1
ATOM 566 N N . PRO A 1 71 ? -1.237 8.610 10.714 1.00 94.19 71 PRO A N 1
ATOM 567 C CA . PRO A 1 71 ? -1.135 7.401 9.914 1.00 94.19 71 PRO A CA 1
ATOM 568 C C . PRO A 1 71 ? 0.289 6.841 9.958 1.00 94.19 71 PRO A C 1
ATOM 570 O O . PRO A 1 71 ? 1.280 7.566 9.848 1.00 94.19 71 PRO A O 1
ATOM 573 N N . CYS A 1 72 ? 0.395 5.519 9.970 1.00 95.56 72 CYS A N 1
ATOM 574 C CA . CYS A 1 72 ? 1.625 4.840 9.600 1.00 95.56 72 CYS A CA 1
ATOM 575 C C . CYS A 1 72 ? 1.854 4.997 8.093 1.00 95.56 72 CYS A C 1
ATOM 577 O O . CYS A 1 72 ? 0.939 4.765 7.303 1.00 95.56 72 CYS A O 1
ATOM 579 N N . ILE A 1 73 ? 3.071 5.366 7.681 1.00 96.94 73 ILE A N 1
ATOM 580 C CA . ILE A 1 73 ? 3.417 5.591 6.270 1.00 96.94 73 ILE A CA 1
ATOM 581 C C . ILE A 1 73 ? 4.607 4.717 5.882 1.00 96.94 73 ILE A C 1
ATOM 583 O O . ILE A 1 73 ? 5.666 4.763 6.506 1.00 96.94 73 ILE A O 1
ATOM 587 N N . PHE A 1 74 ? 4.463 3.973 4.787 1.00 97.44 74 PHE A N 1
ATOM 588 C CA . PHE A 1 74 ? 5.561 3.269 4.134 1.00 97.44 74 PHE A CA 1
ATOM 589 C C . PHE A 1 74 ? 5.662 3.707 2.673 1.00 97.44 74 PHE A C 1
ATOM 591 O O . PHE A 1 74 ? 4.718 3.554 1.899 1.00 97.44 74 PHE A O 1
ATOM 598 N N . ASN A 1 75 ? 6.811 4.256 2.282 1.00 96.94 75 ASN A N 1
ATOM 599 C CA . ASN A 1 75 ? 7.046 4.748 0.930 1.00 96.94 75 ASN A CA 1
ATOM 600 C C . ASN A 1 75 ? 8.415 4.319 0.388 1.00 96.94 75 ASN A C 1
ATOM 602 O O . ASN A 1 75 ? 9.304 3.869 1.112 1.00 96.94 75 ASN A O 1
ATOM 606 N N . SER A 1 76 ? 8.570 4.414 -0.929 1.00 96.81 76 SER A N 1
ATOM 607 C CA . SER A 1 76 ? 9.842 4.165 -1.596 1.00 96.81 76 SER A CA 1
ATOM 608 C C . SER A 1 76 ? 9.896 4.873 -2.941 1.00 96.81 76 SER A C 1
ATOM 610 O O . SER A 1 76 ? 8.884 4.995 -3.625 1.00 96.81 76 SER A O 1
ATOM 612 N N . VAL A 1 77 ? 11.105 5.257 -3.355 1.00 95.81 77 VAL A N 1
ATOM 613 C CA . VAL A 1 77 ? 11.402 5.699 -4.730 1.00 95.81 77 VAL A CA 1
ATOM 614 C C . VAL A 1 77 ? 11.580 4.523 -5.698 1.00 95.81 77 VAL A C 1
ATOM 616 O O . VAL A 1 77 ? 11.688 4.718 -6.903 1.00 95.81 77 VAL A O 1
ATOM 619 N N . THR A 1 78 ? 11.642 3.292 -5.180 1.00 94.69 78 THR A N 1
ATOM 620 C CA . THR A 1 78 ? 11.708 2.082 -6.008 1.00 94.69 78 THR A CA 1
ATOM 621 C C . THR A 1 78 ? 10.312 1.654 -6.461 1.00 94.69 78 THR A C 1
ATOM 623 O O . THR A 1 78 ? 9.331 1.921 -5.763 1.00 94.69 78 THR A O 1
ATOM 626 N N . PRO A 1 79 ? 10.189 0.948 -7.597 1.00 94.62 79 PRO A N 1
ATOM 627 C CA . PRO A 1 79 ? 8.897 0.460 -8.048 1.00 94.62 79 PRO A CA 1
ATOM 628 C C . PRO A 1 79 ? 8.217 -0.497 -7.063 1.00 94.62 79 PRO A C 1
ATOM 630 O O . PRO A 1 79 ? 8.851 -1.414 -6.538 1.00 94.62 79 PRO A O 1
ATOM 633 N N . ALA A 1 80 ? 6.899 -0.350 -6.892 1.00 94.38 80 ALA A N 1
ATOM 634 C CA . ALA A 1 80 ? 6.118 -1.150 -5.943 1.00 94.38 80 ALA A CA 1
ATOM 635 C C . ALA A 1 80 ? 6.216 -2.665 -6.190 1.00 94.38 80 ALA A C 1
ATOM 637 O O . ALA A 1 80 ? 6.324 -3.443 -5.244 1.00 94.38 80 ALA A O 1
ATOM 638 N N . TRP A 1 81 ? 6.237 -3.091 -7.460 1.00 93.81 81 TRP A N 1
ATOM 639 C CA . TRP A 1 81 ? 6.290 -4.510 -7.840 1.00 93.81 81 TRP A CA 1
ATOM 640 C C . TRP A 1 81 ? 7.619 -5.195 -7.505 1.00 93.81 81 TRP A C 1
ATOM 642 O O . TRP A 1 81 ? 7.677 -6.420 -7.492 1.00 93.81 81 TRP A O 1
ATOM 652 N N . ASN A 1 82 ? 8.680 -4.430 -7.232 1.00 93.50 82 ASN A N 1
ATOM 653 C CA . ASN A 1 82 ? 9.998 -4.965 -6.889 1.00 93.50 82 ASN A CA 1
ATOM 654 C C . ASN A 1 82 ? 10.331 -4.811 -5.394 1.00 93.50 82 ASN A C 1
ATOM 656 O O . ASN A 1 82 ? 11.474 -5.001 -4.982 1.00 93.50 82 ASN A O 1
ATOM 660 N N . ASN A 1 83 ? 9.353 -4.443 -4.561 1.00 95.69 83 ASN A N 1
ATOM 661 C CA . ASN A 1 83 ? 9.575 -4.224 -3.139 1.00 95.69 83 ASN A CA 1
ATOM 662 C C . ASN A 1 83 ? 9.134 -5.445 -2.311 1.00 95.69 83 ASN A C 1
ATOM 664 O O . ASN A 1 83 ? 7.965 -5.611 -1.952 1.00 95.69 83 ASN A O 1
ATOM 668 N N . ALA A 1 84 ? 10.090 -6.314 -1.974 1.00 96.00 84 ALA A N 1
ATOM 669 C CA . ALA A 1 84 ? 9.824 -7.498 -1.152 1.00 96.00 84 ALA A CA 1
ATOM 670 C C . ALA A 1 84 ? 9.354 -7.142 0.271 1.00 96.00 84 ALA A C 1
ATOM 672 O O . ALA A 1 84 ? 8.579 -7.890 0.867 1.00 96.00 84 ALA A O 1
ATOM 673 N N . ASN A 1 85 ? 9.785 -5.996 0.810 1.00 96.69 85 ASN A N 1
ATOM 674 C CA . ASN A 1 85 ? 9.370 -5.544 2.138 1.00 96.69 85 ASN A CA 1
ATOM 675 C C . ASN A 1 85 ? 7.892 -5.147 2.148 1.00 96.69 85 ASN A C 1
ATOM 677 O O . ASN A 1 85 ? 7.177 -5.574 3.048 1.00 96.69 85 ASN A O 1
ATOM 681 N N . LEU A 1 86 ? 7.409 -4.456 1.108 1.00 96.31 86 LEU A N 1
ATOM 682 C CA . LEU A 1 86 ? 5.984 -4.170 0.923 1.00 96.31 86 LEU A CA 1
ATOM 683 C C . LEU A 1 86 ? 5.158 -5.458 0.961 1.00 96.31 86 LEU A C 1
ATOM 685 O O . LEU A 1 86 ? 4.173 -5.537 1.681 1.00 96.31 86 LEU A O 1
ATOM 689 N N . THR A 1 87 ? 5.593 -6.492 0.238 1.00 95.69 87 THR A N 1
ATOM 690 C CA . THR A 1 87 ? 4.883 -7.782 0.192 1.00 95.69 87 THR A CA 1
ATOM 691 C C . THR A 1 87 ? 4.867 -8.482 1.555 1.00 95.69 87 THR A C 1
ATOM 693 O O . THR A 1 87 ? 3.840 -9.029 1.955 1.00 95.69 87 THR A O 1
ATOM 696 N N . ARG A 1 88 ? 5.986 -8.446 2.292 1.00 97.50 88 ARG A N 1
ATOM 697 C CA . ARG A 1 88 ? 6.102 -9.034 3.640 1.00 97.50 88 ARG A CA 1
ATOM 698 C C . ARG A 1 88 ? 5.240 -8.304 4.668 1.00 97.50 88 ARG A C 1
ATOM 700 O O . ARG A 1 88 ? 4.601 -8.957 5.485 1.00 97.50 88 ARG A O 1
ATOM 707 N N . LEU A 1 89 ? 5.221 -6.975 4.617 1.00 97.19 89 LEU A N 1
ATOM 708 C CA . LEU A 1 89 ? 4.413 -6.135 5.501 1.00 97.19 89 LEU A CA 1
ATOM 709 C C . LEU A 1 89 ? 2.922 -6.258 5.178 1.00 97.19 89 LEU A C 1
ATOM 711 O O . LEU A 1 89 ? 2.098 -6.357 6.085 1.00 97.19 89 LEU A O 1
ATOM 715 N N . ALA A 1 90 ? 2.573 -6.338 3.891 1.00 97.31 90 ALA A N 1
ATOM 716 C CA . ALA A 1 90 ? 1.186 -6.361 3.447 1.00 97.31 90 ALA A CA 1
ATOM 717 C C . ALA A 1 90 ? 0.381 -7.538 4.020 1.00 97.31 90 ALA A C 1
ATOM 719 O O . ALA A 1 90 ? -0.819 -7.407 4.215 1.00 97.31 90 ALA A O 1
ATOM 720 N N . VAL A 1 91 ? 1.019 -8.677 4.312 1.00 97.81 91 VAL A N 1
ATOM 721 C CA . VAL A 1 91 ? 0.348 -9.854 4.902 1.00 97.81 91 VAL A CA 1
ATOM 722 C C . VAL A 1 91 ? 0.280 -9.836 6.434 1.00 97.81 91 VAL A C 1
ATOM 724 O O . VAL A 1 91 ? -0.152 -10.813 7.042 1.00 97.81 91 VAL A O 1
ATOM 727 N N . LYS A 1 92 ? 0.781 -8.776 7.075 1.00 97.12 92 LYS A N 1
ATOM 728 C CA . LYS A 1 92 ? 0.837 -8.634 8.539 1.00 97.12 92 LYS A CA 1
ATOM 729 C C . LYS A 1 92 ? 0.049 -7.439 9.047 1.00 97.12 92 LYS A C 1
ATOM 731 O O . LYS A 1 92 ? -0.449 -7.487 10.163 1.00 97.12 92 LYS A O 1
ATOM 736 N N . ILE A 1 93 ? -0.060 -6.396 8.233 1.00 96.50 93 ILE A N 1
ATOM 737 C CA . ILE A 1 93 ? -0.746 -5.163 8.598 1.00 96.50 93 ILE A CA 1
ATOM 738 C C . ILE A 1 93 ? -2.224 -5.277 8.242 1.00 96.50 93 ILE A C 1
ATOM 740 O O . ILE A 1 93 ? -2.572 -5.641 7.112 1.00 96.50 93 ILE A O 1
ATOM 744 N N . LYS A 1 94 ? -3.073 -4.909 9.199 1.00 96.50 94 LYS A N 1
ATOM 745 C CA . LYS A 1 94 ? -4.503 -4.699 9.001 1.00 96.50 94 LYS A CA 1
ATOM 746 C C . LYS A 1 94 ? -4.863 -3.267 9.362 1.00 96.50 94 LYS A C 1
ATOM 748 O O . LYS A 1 94 ? -4.227 -2.679 10.229 1.00 96.50 94 LYS A O 1
ATOM 753 N N . SER A 1 95 ? -5.852 -2.710 8.676 1.00 97.00 95 SER A N 1
ATOM 754 C CA . SER A 1 95 ? -6.373 -1.388 9.011 1.00 97.00 95 SER A CA 1
ATOM 755 C C . SER A 1 95 ? -7.802 -1.197 8.501 1.00 97.00 95 SER A C 1
ATOM 757 O O . SER A 1 95 ? -8.121 -1.679 7.407 1.00 97.00 95 SER A O 1
ATOM 759 N N . PRO A 1 96 ? -8.671 -0.484 9.239 1.00 95.44 96 PRO A N 1
ATOM 760 C CA . PRO A 1 96 ? -9.985 -0.078 8.743 1.00 95.44 96 PRO A CA 1
ATOM 761 C C . PRO A 1 96 ? -9.908 1.097 7.749 1.00 95.44 96 PRO A C 1
ATOM 763 O O . PRO A 1 96 ? -10.896 1.382 7.068 1.00 95.44 96 PRO A O 1
ATOM 766 N N . LEU A 1 97 ? -8.755 1.775 7.634 1.00 96.56 97 LEU A N 1
ATOM 767 C CA . LEU A 1 97 ? -8.557 2.946 6.777 1.00 96.56 97 LEU A CA 1
ATOM 768 C C . LEU A 1 97 ? -7.161 2.949 6.131 1.00 96.56 97 LEU A C 1
ATOM 770 O O . LEU A 1 97 ? -6.151 3.100 6.814 1.00 96.56 97 LEU A O 1
ATOM 774 N N . VAL A 1 98 ? -7.116 2.829 4.802 1.00 97.69 98 VAL A N 1
ATOM 775 C CA . VAL A 1 98 ? -5.875 2.733 4.008 1.00 97.69 98 VAL A CA 1
ATOM 776 C C . VAL A 1 98 ? -5.906 3.735 2.855 1.00 97.69 98 VAL A C 1
ATOM 778 O O . VAL A 1 98 ? -6.935 3.848 2.179 1.00 97.69 98 VAL A O 1
ATOM 781 N N . LEU A 1 99 ? -4.779 4.412 2.613 1.00 93.81 99 LEU A N 1
ATOM 782 C CA . LEU A 1 99 ? -4.539 5.361 1.516 1.00 93.81 99 LEU A CA 1
ATOM 783 C C . LEU A 1 99 ? -3.264 5.045 0.720 1.00 93.81 99 LEU A C 1
ATOM 785 O O . LEU A 1 99 ? -2.310 4.495 1.315 1.00 93.81 99 LEU A O 1
#

Secondary structure (DSSP, 8-state):
------EEEEEEEETHHHHTSSTT-HHHHHH--TT-S--SS----S-EEEEE--HHHHH-TTS--TTTTPPEEEEESS-GGG-HHHHHHHTT-EEEEE-